Protein AF-A0A858QZI6-F1 (afdb_monomer)

Structure (mmCIF, N/CA/C/O backbone):
data_AF-A0A858QZI6-F1
#
_entry.id   AF-A0A858QZI6-F1
#
loop_
_atom_site.group_PDB
_atom_site.id
_atom_site.type_symbol
_atom_site.label_atom_id
_atom_site.label_alt_id
_atom_site.label_comp_id
_atom_site.label_asym_id
_atom_site.label_entity_id
_atom_site.label_seq_id
_atom_site.pdbx_PDB_ins_code
_atom_site.Cartn_x
_atom_site.Cartn_y
_atom_site.Cartn_z
_atom_site.occupancy
_atom_site.B_iso_or_equiv
_atom_site.auth_seq_id
_atom_site.auth_comp_id
_atom_site.auth_asym_id
_atom_site.auth_atom_id
_atom_site.pdbx_PDB_model_num
ATOM 1 N N . MET A 1 1 ? 22.609 -36.114 -2.341 1.00 61.09 1 MET A N 1
ATOM 2 C CA . MET A 1 1 ? 21.675 -35.575 -1.324 1.00 61.09 1 MET A CA 1
ATOM 3 C C . MET A 1 1 ? 21.878 -34.082 -1.026 1.00 61.09 1 MET A C 1
ATOM 5 O O . MET A 1 1 ? 20.886 -33.377 -0.942 1.00 61.09 1 MET A O 1
ATOM 9 N N . SER A 1 2 ? 23.111 -33.556 -0.961 1.00 64.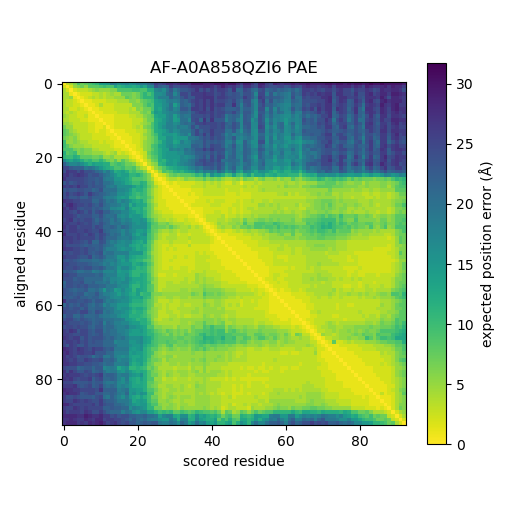69 2 SER A N 1
ATOM 10 C CA . SER A 1 2 ? 23.381 -32.126 -0.659 1.00 64.69 2 SER A CA 1
ATOM 11 C C . SER A 1 2 ? 22.771 -31.108 -1.652 1.00 64.69 2 SER A C 1
ATOM 13 O O . SER A 1 2 ? 22.274 -30.057 -1.260 1.00 64.69 2 SER A O 1
ATOM 15 N N . LYS A 1 3 ? 22.698 -31.451 -2.945 1.00 66.44 3 LYS A N 1
ATOM 16 C CA . LYS A 1 3 ? 22.135 -30.572 -3.989 1.00 66.44 3 LYS A CA 1
ATOM 17 C C . LYS A 1 3 ? 20.643 -30.254 -3.781 1.00 66.44 3 LYS A C 1
ATOM 19 O O . LYS A 1 3 ? 20.205 -29.177 -4.160 1.00 66.44 3 LYS A O 1
ATOM 24 N N . VAL A 1 4 ? 19.880 -31.160 -3.162 1.00 77.00 4 VAL A N 1
ATOM 25 C CA . VAL A 1 4 ? 18.445 -30.953 -2.880 1.00 77.00 4 VAL A CA 1
ATOM 26 C C . VAL A 1 4 ? 18.260 -29.949 -1.741 1.00 77.00 4 VAL A C 1
ATOM 28 O O . VAL A 1 4 ? 17.405 -29.076 -1.831 1.00 77.00 4 VAL A O 1
ATOM 31 N N . LEU A 1 5 ? 19.114 -30.006 -0.716 1.00 74.38 5 LEU A N 1
ATOM 32 C CA . LEU A 1 5 ? 19.064 -29.088 0.426 1.00 74.38 5 LEU A CA 1
ATOM 33 C C . LEU A 1 5 ? 19.367 -27.639 0.019 1.00 74.38 5 LEU A C 1
ATOM 35 O O . LEU A 1 5 ? 18.726 -26.720 0.520 1.00 74.38 5 LEU A O 1
ATOM 39 N N . LEU A 1 6 ? 20.278 -27.435 -0.939 1.00 80.62 6 LEU A N 1
ATOM 40 C CA . LEU A 1 6 ? 20.556 -26.107 -1.499 1.00 80.62 6 LEU A CA 1
ATOM 41 C C . LEU A 1 6 ? 19.339 -25.511 -2.216 1.00 80.62 6 LEU A C 1
ATOM 43 O O . LEU A 1 6 ? 19.029 -24.341 -2.020 1.00 80.62 6 LEU A O 1
ATOM 47 N N . TRP A 1 7 ? 18.616 -26.311 -3.002 1.00 81.81 7 TRP A N 1
ATOM 48 C CA . TRP A 1 7 ? 17.401 -25.842 -3.674 1.00 81.81 7 TRP A CA 1
ATOM 49 C C . TRP A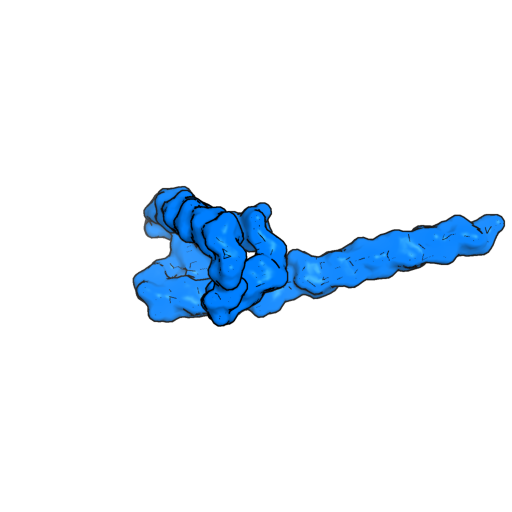 1 7 ? 16.281 -25.513 -2.690 1.00 81.81 7 TRP A C 1
ATOM 51 O O . TRP A 1 7 ? 15.619 -24.491 -2.847 1.00 81.81 7 TRP A O 1
ATOM 61 N N . VAL A 1 8 ? 16.110 -26.322 -1.643 1.00 81.56 8 VAL A N 1
ATOM 62 C CA . VAL A 1 8 ? 15.145 -26.041 -0.572 1.00 81.56 8 VAL A CA 1
ATOM 63 C C . VAL A 1 8 ? 15.496 -24.726 0.131 1.00 81.56 8 VAL A C 1
ATOM 65 O O . VAL A 1 8 ? 14.621 -23.885 0.300 1.00 81.56 8 VAL A O 1
ATOM 68 N N . ALA A 1 9 ? 16.769 -24.486 0.457 1.00 80.75 9 ALA A N 1
ATOM 69 C CA . ALA A 1 9 ? 17.202 -23.233 1.079 1.00 80.75 9 ALA A CA 1
ATOM 70 C C . ALA A 1 9 ? 16.961 -22.004 0.183 1.00 80.75 9 ALA A C 1
ATOM 72 O O . ALA A 1 9 ? 16.513 -20.972 0.675 1.00 80.75 9 ALA A O 1
ATOM 73 N N . VAL A 1 10 ? 17.194 -22.115 -1.129 1.00 86.62 10 VAL A N 1
ATOM 74 C CA . VAL A 1 10 ? 16.911 -21.033 -2.091 1.00 86.62 10 VAL A CA 1
ATOM 75 C C . VAL A 1 10 ? 15.411 -20.751 -2.179 1.00 86.62 10 VAL A C 1
ATOM 77 O O . VAL A 1 10 ? 15.004 -19.593 -2.122 1.00 86.62 10 VAL A O 1
ATOM 80 N N . VAL A 1 11 ? 14.579 -21.792 -2.266 1.00 81.94 11 VAL A N 1
ATOM 81 C CA . VAL A 1 11 ? 13.117 -21.645 -2.333 1.00 81.94 11 VAL A CA 1
ATOM 82 C C . VAL A 1 11 ? 12.571 -21.035 -1.042 1.00 81.94 11 VAL A C 1
ATOM 84 O O . VAL A 1 11 ? 11.816 -20.068 -1.096 1.00 81.94 11 VAL A O 1
ATOM 87 N N . PHE A 1 12 ? 12.992 -21.529 0.123 1.00 78.69 12 PHE A N 1
ATOM 88 C CA . PHE A 1 12 ? 12.581 -20.956 1.406 1.00 78.69 12 PHE A CA 1
ATOM 89 C C . PHE A 1 12 ? 13.119 -19.539 1.615 1.00 78.69 12 PHE A C 1
ATOM 91 O O . PHE A 1 12 ? 12.401 -18.705 2.156 1.00 78.69 12 PHE A O 1
ATOM 98 N N . GLY A 1 13 ? 14.332 -19.233 1.148 1.00 80.31 13 GLY A N 1
ATOM 99 C CA . GLY A 1 13 ? 14.884 -17.879 1.162 1.00 80.31 13 GLY A CA 1
ATOM 100 C C . GLY A 1 13 ? 14.078 -16.915 0.291 1.00 80.31 13 GLY A C 1
ATOM 101 O O . GLY A 1 13 ? 13.772 -15.808 0.725 1.00 80.31 13 GLY A O 1
ATOM 102 N N . ALA A 1 14 ? 13.654 -17.349 -0.896 1.00 73.12 14 ALA A N 1
ATOM 103 C CA . ALA A 1 14 ? 12.779 -16.566 -1.764 1.00 73.12 14 ALA A CA 1
ATOM 104 C C . ALA A 1 14 ? 11.396 -16.347 -1.128 1.00 73.12 14 ALA A C 1
ATOM 106 O O . ALA A 1 14 ? 10.920 -15.216 -1.077 1.00 73.12 14 ALA A O 1
ATOM 107 N N . ILE A 1 15 ? 10.784 -17.395 -0.564 1.00 72.62 15 ILE A N 1
ATOM 108 C CA . ILE A 1 15 ? 9.511 -17.286 0.166 1.00 72.62 15 ILE A CA 1
ATOM 109 C C . ILE A 1 15 ? 9.659 -16.358 1.376 1.00 72.62 15 ILE A C 1
ATOM 111 O O . ILE A 1 15 ? 8.759 -15.571 1.646 1.00 72.62 15 ILE A O 1
ATOM 115 N N . TYR A 1 16 ? 10.784 -16.409 2.092 1.00 73.12 16 TYR A N 1
ATOM 116 C CA . TYR A 1 16 ? 11.064 -15.531 3.225 1.00 73.12 16 TYR A CA 1
ATOM 117 C C . TYR A 1 16 ? 11.233 -14.073 2.793 1.00 73.12 16 TYR A C 1
ATOM 119 O O . TYR A 1 16 ? 10.654 -13.195 3.419 1.00 73.12 16 TYR A O 1
ATOM 127 N N . LEU A 1 17 ? 11.957 -13.799 1.704 1.00 68.94 17 LEU A N 1
ATOM 128 C CA . LEU A 1 17 ? 12.084 -12.446 1.156 1.00 68.94 17 LEU A CA 1
ATOM 129 C C . LEU A 1 17 ? 10.738 -11.888 0.700 1.00 68.94 17 LEU A C 1
ATOM 131 O O . LEU A 1 17 ? 10.462 -10.717 0.955 1.00 68.94 17 LEU A O 1
ATOM 135 N N . VAL A 1 18 ? 9.893 -12.725 0.092 1.00 63.91 18 VAL A N 1
ATOM 136 C CA . VAL A 1 18 ? 8.502 -12.371 -0.194 1.00 63.91 18 VAL A CA 1
ATOM 137 C C . VAL A 1 18 ? 7.779 -12.105 1.125 1.00 63.91 18 VAL A C 1
ATOM 139 O O . VAL A 1 18 ? 7.329 -11.001 1.345 1.00 63.91 18 VAL A O 1
ATOM 142 N N . ARG A 1 19 ? 7.752 -13.021 2.093 1.00 57.09 19 ARG A N 1
ATOM 143 C CA . ARG A 1 19 ? 7.075 -12.801 3.386 1.00 57.09 19 ARG A CA 1
ATOM 144 C C . ARG A 1 19 ? 7.533 -11.525 4.110 1.00 57.09 19 ARG A C 1
ATOM 146 O O . ARG A 1 19 ? 6.693 -10.762 4.564 1.00 57.09 19 ARG A O 1
ATOM 153 N N . VAL A 1 20 ? 8.830 -11.254 4.200 1.00 61.06 20 VAL A N 1
ATOM 154 C CA . VAL A 1 20 ? 9.360 -10.075 4.905 1.00 61.06 20 VAL A CA 1
ATOM 155 C C . VAL A 1 20 ? 9.036 -8.772 4.176 1.00 61.06 20 VAL A C 1
ATOM 157 O O . VAL A 1 20 ? 8.770 -7.774 4.838 1.00 61.06 20 VAL A O 1
ATOM 160 N N . ASN A 1 21 ? 9.029 -8.768 2.840 1.00 55.50 21 ASN A N 1
ATOM 161 C CA . ASN A 1 21 ? 8.687 -7.570 2.067 1.00 55.50 21 ASN A CA 1
ATOM 162 C C . ASN A 1 21 ? 7.190 -7.422 1.760 1.00 55.50 21 ASN A C 1
ATOM 164 O O . ASN A 1 21 ? 6.803 -6.335 1.368 1.00 55.50 21 ASN A O 1
ATOM 168 N N . TYR A 1 22 ? 6.388 -8.482 1.893 1.00 51.38 22 TYR A N 1
ATOM 169 C CA . TYR A 1 22 ? 5.007 -8.556 1.383 1.00 51.38 22 TYR A CA 1
ATOM 170 C C . TYR A 1 22 ? 3.972 -8.843 2.489 1.00 51.38 22 TYR A C 1
ATOM 172 O O . TYR A 1 22 ? 2.815 -8.484 2.346 1.00 51.38 22 TYR A O 1
ATOM 180 N N . PHE A 1 23 ? 4.351 -9.495 3.601 1.00 48.59 23 PHE A N 1
ATOM 181 C CA . PHE A 1 23 ? 3.469 -9.698 4.771 1.00 48.59 23 PHE A CA 1
ATOM 182 C C . PHE A 1 23 ? 3.745 -8.721 5.920 1.00 48.59 23 PHE A C 1
ATOM 184 O O . PHE A 1 23 ? 2.907 -8.568 6.802 1.00 48.59 23 PHE A O 1
ATOM 191 N N . GLY A 1 24 ? 4.901 -8.060 5.927 1.00 50.84 24 GLY A N 1
ATOM 192 C CA . GLY A 1 24 ? 5.177 -6.932 6.812 1.00 50.84 24 GLY A CA 1
ATOM 193 C C . GLY A 1 24 ? 4.941 -5.625 6.070 1.00 50.84 24 GLY A C 1
ATOM 194 O O . GLY A 1 24 ? 5.906 -4.888 5.872 1.00 50.84 24 GLY A O 1
ATOM 195 N N . SER A 1 25 ? 3.724 -5.377 5.571 1.00 53.22 25 SER A N 1
ATOM 196 C CA . SER A 1 25 ? 3.510 -4.218 4.703 1.00 53.22 25 SER A CA 1
ATOM 197 C C . SER A 1 25 ? 3.815 -2.929 5.474 1.00 53.22 25 SER A C 1
ATOM 199 O O . SER A 1 25 ? 3.141 -2.525 6.422 1.00 53.22 25 SER A O 1
ATOM 201 N N . LYS A 1 26 ? 4.908 -2.266 5.090 1.00 62.03 26 LYS A N 1
ATOM 202 C CA . LYS A 1 26 ? 5.278 -0.949 5.632 1.00 62.03 26 LYS A CA 1
ATOM 203 C C . LYS A 1 26 ? 4.369 0.161 5.092 1.00 62.03 26 LYS A C 1
ATOM 205 O O . LYS A 1 26 ? 4.605 1.330 5.382 1.00 62.03 26 LYS A O 1
ATOM 210 N N . THR A 1 27 ? 3.389 -0.203 4.268 1.00 68.75 27 THR A N 1
ATOM 211 C CA . THR A 1 27 ? 2.425 0.673 3.605 1.00 68.75 27 THR A CA 1
ATOM 212 C C . THR A 1 27 ? 1.053 0.660 4.269 1.00 68.75 27 THR A C 1
ATOM 214 O O . THR A 1 27 ? 0.325 1.626 4.074 1.00 68.75 27 THR A O 1
ATOM 217 N N . TYR A 1 28 ? 0.727 -0.335 5.107 1.00 75.75 28 TYR A N 1
ATOM 218 C CA . TYR A 1 28 ? -0.549 -0.385 5.831 1.00 75.75 28 TYR A CA 1
ATOM 219 C C . TYR A 1 28 ? -0.767 0.842 6.711 1.00 75.75 28 TYR A C 1
ATOM 221 O O . TYR A 1 28 ? -1.672 1.637 6.472 1.00 75.75 28 TYR A O 1
ATOM 229 N N . GLU A 1 29 ? 0.122 1.029 7.688 1.00 78.81 29 GLU A N 1
ATOM 230 C CA . GLU A 1 29 ? 0.065 2.123 8.656 1.00 78.81 29 GLU A CA 1
ATOM 231 C C . GLU A 1 29 ? 0.002 3.504 7.981 1.00 78.81 29 GLU A C 1
ATOM 233 O O . GLU A 1 29 ? -0.905 4.279 8.286 1.00 78.81 29 GLU A O 1
ATOM 238 N N . PRO A 1 30 ? 0.902 3.851 7.035 1.00 79.19 30 PRO A N 1
ATOM 239 C CA . PRO A 1 30 ? 0.859 5.172 6.420 1.00 79.19 30 PRO A CA 1
ATOM 240 C C . PRO A 1 30 ? -0.324 5.354 5.458 1.00 79.19 30 PRO A C 1
ATOM 242 O O . PRO A 1 30 ? -0.766 6.486 5.269 1.00 79.19 30 PRO A O 1
ATOM 245 N N . PHE A 1 31 ? -0.868 4.285 4.867 1.00 80.25 31 PHE A N 1
ATOM 246 C CA . PHE A 1 31 ? -2.088 4.372 4.061 1.00 80.25 31 PHE A CA 1
ATOM 247 C C . PHE A 1 31 ? -3.321 4.608 4.944 1.00 80.25 31 PHE A C 1
ATOM 249 O O . 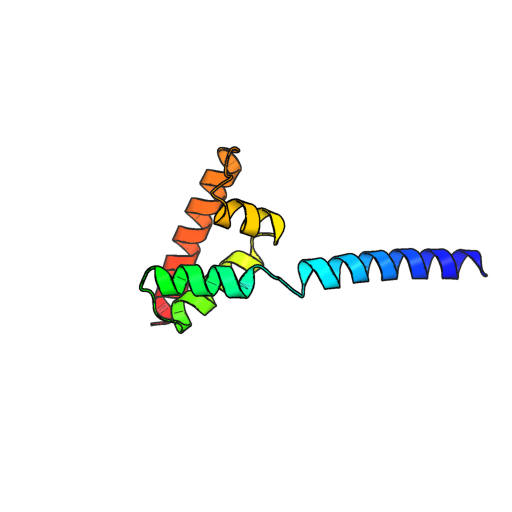PHE A 1 31 ? -4.121 5.502 4.662 1.00 80.25 31 PHE A O 1
ATOM 256 N N . LEU A 1 32 ? -3.426 3.879 6.059 1.00 83.69 32 LEU A N 1
ATOM 257 C CA . LEU A 1 32 ? -4.469 4.062 7.066 1.00 83.69 32 LEU A CA 1
ATOM 258 C C . LEU A 1 32 ? -4.433 5.481 7.644 1.00 83.69 32 LEU A C 1
ATOM 260 O O . LEU A 1 32 ? -5.456 6.164 7.659 1.00 83.69 32 LEU A O 1
ATOM 264 N N . GLN A 1 33 ? -3.252 5.968 8.034 1.00 81.88 33 GLN A N 1
ATOM 265 C CA . GLN A 1 33 ? -3.095 7.339 8.523 1.00 81.88 33 GLN A CA 1
ATOM 266 C C . GLN A 1 33 ? -3.429 8.388 7.457 1.00 81.88 33 GLN A C 1
ATOM 268 O O . GLN A 1 33 ? -4.056 9.394 7.783 1.00 81.88 33 GLN A O 1
ATOM 273 N N . GLY A 1 34 ? -3.082 8.154 6.187 1.00 82.00 34 GLY A N 1
ATOM 274 C CA . GLY A 1 34 ? -3.484 9.027 5.080 1.00 82.00 34 GLY A CA 1
ATOM 275 C C . GLY A 1 34 ? -5.005 9.091 4.901 1.00 82.00 34 GLY A C 1
ATOM 276 O O . GLY A 1 34 ? -5.566 10.169 4.708 1.00 82.00 34 GLY A O 1
ATOM 277 N N . CYS A 1 35 ? -5.689 7.955 5.041 1.00 83.19 35 CYS A N 1
ATOM 278 C CA . CYS A 1 35 ? -7.147 7.900 5.015 1.00 83.19 35 CYS A CA 1
ATOM 279 C C . CYS A 1 35 ? -7.773 8.627 6.218 1.00 83.19 35 CYS A C 1
ATOM 281 O O . CYS A 1 35 ? -8.697 9.422 6.037 1.00 83.19 35 CYS A O 1
ATOM 283 N N . ILE A 1 36 ? -7.252 8.438 7.433 1.00 84.62 36 ILE A N 1
ATOM 284 C CA . ILE A 1 36 ? -7.751 9.138 8.630 1.00 84.62 36 ILE A CA 1
ATOM 285 C C . ILE A 1 36 ? -7.534 10.652 8.493 1.00 84.62 36 ILE A C 1
ATOM 287 O O . ILE A 1 36 ? -8.439 11.437 8.773 1.00 84.62 36 ILE A O 1
ATOM 291 N N . ALA A 1 37 ? -6.376 11.074 7.975 1.00 80.81 37 ALA A N 1
ATOM 292 C CA . ALA A 1 37 ? -6.078 12.479 7.696 1.00 80.81 37 ALA A CA 1
ATOM 293 C C . ALA A 1 37 ? -7.029 13.104 6.657 1.00 80.81 37 ALA A C 1
ATOM 295 O O . ALA A 1 37 ? -7.227 14.318 6.666 1.00 80.81 37 ALA A O 1
ATOM 296 N N . SER A 1 38 ? -7.655 12.293 5.796 1.00 75.75 38 SER A N 1
ATOM 297 C CA . SER A 1 38 ? -8.684 12.746 4.849 1.00 75.75 38 SER A CA 1
ATOM 298 C C . SER A 1 38 ? -10.069 12.971 5.484 1.00 75.75 38 SER A C 1
ATOM 300 O O . SER A 1 38 ? -10.971 13.474 4.816 1.00 75.75 38 SER A O 1
ATOM 302 N N . GLY A 1 39 ? -10.237 12.649 6.774 1.00 75.69 39 GLY A N 1
ATOM 303 C CA . GLY A 1 39 ? -11.456 12.912 7.548 1.00 75.69 39 GLY A CA 1
ATOM 304 C C . GLY A 1 39 ? -12.437 11.739 7.649 1.00 75.69 39 GLY A C 1
ATOM 305 O O . GLY A 1 39 ? -13.581 11.944 8.051 1.00 75.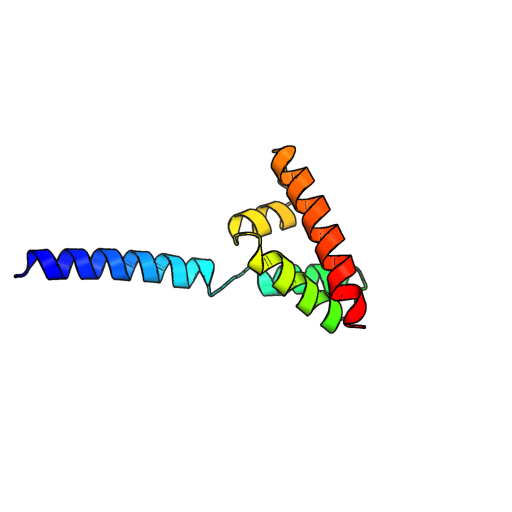69 39 GLY A O 1
ATOM 306 N N . ALA A 1 40 ? -12.026 10.522 7.286 1.00 80.88 40 ALA A N 1
ATOM 307 C CA . ALA A 1 40 ? -12.827 9.310 7.468 1.00 80.88 40 ALA A CA 1
ATOM 308 C C . ALA A 1 40 ? -12.611 8.672 8.859 1.00 80.88 40 ALA A C 1
ATOM 310 O O . ALA A 1 40 ? -11.602 8.913 9.520 1.00 80.88 40 ALA A O 1
ATOM 311 N N . THR A 1 41 ? -13.569 7.855 9.313 1.00 85.31 41 THR A N 1
ATOM 312 C CA . THR A 1 41 ? -13.466 7.116 10.584 1.00 85.31 41 THR A CA 1
ATOM 313 C C . THR A 1 41 ? -12.396 6.027 10.507 1.00 85.31 41 THR A C 1
ATOM 315 O O . THR A 1 41 ? -12.152 5.453 9.444 1.00 85.31 41 THR A O 1
ATOM 318 N N . GLU A 1 42 ? -11.780 5.698 11.645 1.00 83.19 42 GLU A N 1
ATOM 319 C CA . GLU A 1 42 ? -10.738 4.665 11.727 1.00 83.19 42 GLU A CA 1
ATOM 320 C C . GLU A 1 42 ? -11.230 3.307 11.203 1.00 83.19 42 GLU A C 1
ATOM 322 O O . GLU A 1 42 ? -10.547 2.686 10.394 1.00 83.19 42 GLU A O 1
ATOM 327 N N . ALA A 1 43 ? -12.454 2.896 11.555 1.00 83.88 43 ALA A N 1
ATOM 328 C CA . ALA A 1 43 ? -13.060 1.648 11.079 1.00 83.88 43 ALA A CA 1
ATOM 329 C C . ALA A 1 43 ? -13.221 1.607 9.548 1.00 83.88 43 ALA A C 1
ATOM 331 O O . ALA A 1 43 ? -12.925 0.600 8.900 1.00 83.88 43 ALA A O 1
ATOM 332 N N . ARG A 1 44 ? -13.628 2.729 8.945 1.00 83.44 44 ARG A N 1
ATOM 333 C CA . ARG A 1 44 ? -13.763 2.854 7.492 1.00 83.44 44 ARG A CA 1
ATOM 334 C C . ARG A 1 44 ? -12.405 2.836 6.797 1.00 83.44 44 ARG A C 1
ATOM 336 O O . ARG A 1 44 ? -12.269 2.222 5.739 1.00 83.44 44 ARG A O 1
ATOM 343 N N . CYS A 1 45 ? -11.406 3.480 7.392 1.00 86.50 45 CYS A N 1
ATOM 344 C CA . CYS A 1 45 ? -10.046 3.485 6.872 1.00 86.50 45 CYS A CA 1
ATOM 345 C C . CYS A 1 45 ? -9.357 2.131 7.008 1.00 86.50 45 CYS A C 1
ATOM 347 O O . CYS A 1 45 ? -8.682 1.728 6.067 1.00 86.50 45 CYS A O 1
ATOM 349 N N . ALA A 1 46 ? -9.572 1.400 8.101 1.00 86.81 46 ALA A N 1
ATOM 350 C CA . ALA A 1 46 ? -9.109 0.024 8.255 1.00 86.81 46 ALA A CA 1
ATOM 351 C C . ALA A 1 46 ? -9.695 -0.874 7.15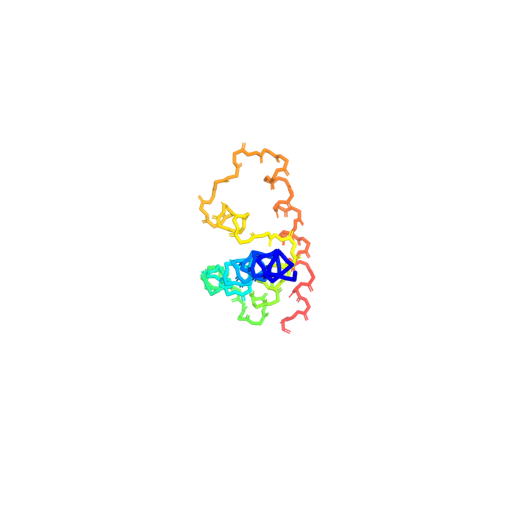7 1.00 86.81 46 ALA A C 1
ATOM 353 O O . ALA A 1 46 ? -8.941 -1.471 6.394 1.00 86.81 46 ALA A O 1
ATOM 354 N N . CYS A 1 47 ? -11.021 -0.843 6.968 1.00 88.56 47 CYS A N 1
ATOM 355 C CA . CYS A 1 47 ? -11.683 -1.598 5.901 1.00 88.56 47 CYS A CA 1
ATOM 356 C C . CYS A 1 47 ? -11.133 -1.250 4.507 1.00 88.56 47 CYS A C 1
ATOM 358 O O . CYS A 1 47 ? -10.857 -2.139 3.703 1.00 88.56 47 CYS A O 1
ATOM 360 N N . LEU A 1 48 ? -10.945 0.041 4.206 1.00 87.31 48 LEU A N 1
ATOM 361 C CA . LEU A 1 48 ? -10.415 0.464 2.909 1.00 87.31 48 LEU A CA 1
ATOM 362 C C . LEU A 1 48 ? -8.952 0.038 2.727 1.00 87.31 48 LEU A C 1
ATOM 364 O O . LEU A 1 48 ? -8.564 -0.368 1.632 1.00 87.31 48 LEU A O 1
ATOM 368 N N . THR A 1 49 ? -8.149 0.127 3.786 1.00 86.94 49 THR A N 1
ATOM 369 C CA . THR A 1 49 ? -6.737 -0.269 3.771 1.00 86.94 49 THR A CA 1
ATOM 370 C C . THR A 1 49 ? -6.611 -1.764 3.500 1.00 86.94 49 THR A C 1
ATOM 372 O O . THR A 1 49 ? -5.835 -2.143 2.622 1.00 86.94 49 THR A O 1
ATOM 375 N N . ASP A 1 50 ? -7.423 -2.589 4.165 1.00 87.31 50 ASP A N 1
ATOM 376 C CA . ASP A 1 50 ? -7.511 -4.030 3.915 1.00 87.31 50 ASP A CA 1
ATOM 377 C C . ASP A 1 50 ? -7.943 -4.303 2.464 1.00 87.31 50 ASP A C 1
ATOM 379 O O . ASP A 1 50 ? -7.271 -5.031 1.733 1.00 87.31 50 ASP A O 1
ATOM 383 N N . TYR A 1 51 ? -9.005 -3.638 1.995 1.00 87.25 51 TYR A N 1
ATOM 384 C CA . TYR A 1 51 ? -9.536 -3.805 0.637 1.00 87.25 51 TYR A CA 1
ATOM 385 C C . TYR A 1 51 ? -8.497 -3.514 -0.457 1.00 87.25 51 TYR A C 1
ATOM 387 O O . TYR A 1 51 ? -8.467 -4.187 -1.494 1.00 87.25 51 TYR A O 1
ATOM 395 N N . VAL A 1 52 ? -7.661 -2.496 -0.236 1.00 87.06 52 VAL A N 1
ATOM 396 C CA . VAL A 1 52 ? -6.585 -2.081 -1.143 1.00 87.06 52 VAL A CA 1
ATOM 397 C C . VAL A 1 52 ? -5.415 -3.063 -1.086 1.00 87.06 52 VAL A C 1
ATOM 399 O O . VAL A 1 52 ? -4.971 -3.505 -2.144 1.00 87.06 52 VAL A O 1
ATOM 402 N N . HIS A 1 53 ? -4.955 -3.466 0.102 1.00 85.12 53 HIS A N 1
ATOM 403 C CA . HIS A 1 53 ? -3.827 -4.402 0.247 1.00 85.12 53 HIS A CA 1
ATOM 404 C C . HIS A 1 53 ? -4.173 -5.843 -0.175 1.00 85.12 53 HIS A C 1
ATOM 406 O O . HIS A 1 53 ? -3.280 -6.625 -0.484 1.00 85.12 53 HIS A O 1
ATOM 412 N N . GLU A 1 54 ? -5.455 -6.204 -0.270 1.00 85.88 54 GLU A N 1
ATOM 413 C CA . GLU A 1 54 ? -5.885 -7.455 -0.914 1.00 85.88 54 GLU A CA 1
ATOM 414 C C . GLU A 1 54 ? -5.727 -7.447 -2.446 1.00 85.88 54 GLU A C 1
ATOM 416 O O . GLU A 1 54 ? -5.675 -8.508 -3.071 1.00 85.88 54 GLU A O 1
ATOM 421 N N . ARG A 1 55 ? -5.728 -6.264 -3.077 1.00 83.75 55 ARG A N 1
ATOM 422 C CA . ARG A 1 55 ? -5.844 -6.098 -4.543 1.00 83.75 55 ARG A CA 1
ATOM 423 C C . ARG A 1 55 ? -4.614 -5.488 -5.199 1.00 83.75 55 ARG A C 1
ATOM 425 O O . ARG A 1 55 ? -4.464 -5.601 -6.420 1.00 83.75 55 ARG A O 1
ATOM 432 N N . PHE A 1 56 ? -3.780 -4.829 -4.410 1.00 83.31 56 PHE A N 1
ATOM 433 C CA . PHE A 1 56 ? -2.549 -4.194 -4.840 1.00 83.31 56 PHE A CA 1
ATOM 434 C C . PHE A 1 56 ? -1.379 -4.740 -4.047 1.00 83.31 56 PHE A C 1
ATOM 436 O O . PHE A 1 56 ? -1.493 -4.995 -2.850 1.00 83.31 56 PHE A O 1
ATOM 443 N N . ASP A 1 57 ? -0.245 -4.881 -4.722 1.00 83.06 57 ASP A N 1
ATOM 444 C CA . ASP A 1 57 ? 1.007 -5.168 -4.041 1.00 83.06 57 ASP A CA 1
ATOM 445 C C . ASP A 1 57 ? 1.573 -3.918 -3.340 1.00 83.06 57 ASP A C 1
ATOM 447 O O . ASP A 1 57 ? 1.236 -2.780 -3.669 1.00 83.06 57 ASP A O 1
ATOM 451 N N . ASP A 1 58 ? 2.471 -4.102 -2.373 1.00 72.44 58 ASP A N 1
ATOM 452 C CA . ASP A 1 58 ? 3.071 -2.995 -1.610 1.00 72.44 58 ASP A CA 1
ATOM 453 C C . ASP A 1 58 ? 3.790 -1.955 -2.495 1.00 72.44 58 ASP A C 1
ATOM 455 O O . ASP A 1 58 ? 3.991 -0.802 -2.097 1.00 72.44 58 ASP A O 1
ATOM 459 N N . LEU A 1 59 ? 4.220 -2.341 -3.700 1.00 78.06 59 LEU A N 1
ATOM 460 C CA . LEU A 1 59 ? 4.918 -1.465 -4.636 1.00 78.06 59 LEU A CA 1
ATOM 461 C C . LEU A 1 59 ? 3.924 -0.606 -5.432 1.00 78.06 59 LEU A C 1
ATOM 463 O O . LEU A 1 59 ? 4.173 0.582 -5.640 1.00 78.06 59 LEU A O 1
ATOM 467 N N . GLU A 1 60 ? 2.786 -1.173 -5.816 1.00 81.25 60 GLU A N 1
ATOM 468 C CA . GLU A 1 60 ? 1.604 -0.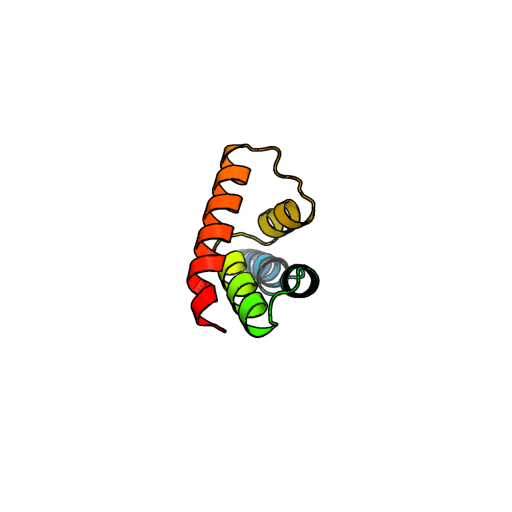506 -6.347 1.00 81.25 60 GLU A CA 1
ATOM 469 C C . GLU A 1 60 ? 1.020 0.438 -5.291 1.00 81.25 60 GLU A C 1
ATOM 471 O O . GLU A 1 60 ? 0.829 1.614 -5.589 1.00 81.25 60 GLU A O 1
ATOM 476 N N . VAL A 1 61 ? 0.840 -0.002 -4.041 1.00 82.25 61 VAL A N 1
ATOM 477 C CA . VAL A 1 61 ? 0.370 0.864 -2.943 1.00 82.25 61 VAL A CA 1
ATOM 478 C C . VAL A 1 61 ? 1.325 2.036 -2.728 1.00 82.25 61 VAL A C 1
ATOM 480 O O . VAL A 1 61 ? 0.895 3.184 -2.632 1.00 82.25 61 VAL A O 1
ATOM 483 N N . ARG A 1 62 ? 2.640 1.802 -2.761 1.00 80.94 62 ARG A N 1
ATOM 484 C CA . ARG A 1 62 ? 3.633 2.884 -2.684 1.00 80.94 62 ARG A CA 1
ATOM 485 C C . ARG A 1 62 ? 3.539 3.855 -3.862 1.00 80.94 62 ARG A C 1
ATOM 487 O O . ARG A 1 62 ? 3.703 5.059 -3.668 1.00 80.94 62 ARG A O 1
ATOM 494 N N . LYS A 1 63 ? 3.274 3.369 -5.078 1.00 82.25 63 LYS A N 1
ATOM 495 C CA . LYS A 1 63 ? 3.034 4.225 -6.253 1.00 82.25 63 LYS A CA 1
ATOM 496 C C . LYS A 1 63 ? 1.771 5.066 -6.086 1.00 82.25 63 LYS A C 1
ATOM 498 O O . LYS A 1 63 ? 1.808 6.256 -6.382 1.00 82.25 63 LYS A O 1
ATOM 503 N N . ILE A 1 64 ? 0.701 4.481 -5.547 1.00 82.94 64 ILE A N 1
ATOM 504 C CA . ILE A 1 64 ? -0.543 5.189 -5.218 1.00 82.94 64 ILE A CA 1
ATOM 505 C C . ILE A 1 64 ? -0.256 6.307 -4.207 1.00 82.94 64 ILE A C 1
ATOM 507 O O . ILE A 1 64 ? -0.584 7.462 -4.462 1.00 82.94 64 ILE A O 1
ATOM 511 N N . MET A 1 65 ? 0.441 5.994 -3.111 1.00 79.38 65 MET A N 1
ATOM 512 C CA . MET A 1 65 ? 0.794 6.960 -2.062 1.00 79.38 65 MET A CA 1
ATOM 513 C C . MET A 1 65 ? 1.717 8.088 -2.544 1.00 79.38 65 MET A C 1
ATOM 515 O O . MET A 1 65 ? 1.639 9.207 -2.052 1.00 79.38 65 MET A O 1
ATOM 519 N N . THR A 1 66 ? 2.615 7.803 -3.490 1.00 81.31 66 THR A N 1
ATOM 520 C CA . THR A 1 66 ? 3.540 8.799 -4.063 1.00 81.31 66 THR A CA 1
ATOM 521 C C . THR A 1 66 ? 2.956 9.533 -5.270 1.00 81.31 66 THR A C 1
ATOM 523 O O . THR A 1 66 ? 3.676 10.284 -5.924 1.00 81.31 66 THR A O 1
ATOM 526 N N . HIS A 1 67 ? 1.670 9.318 -5.582 1.00 75.19 67 HIS A N 1
ATOM 527 C CA . HIS A 1 67 ? 0.994 9.832 -6.779 1.00 75.19 67 HIS A CA 1
ATOM 528 C C . HIS A 1 67 ? 1.724 9.504 -8.094 1.00 75.19 67 HIS A C 1
ATOM 530 O O . HIS A 1 67 ? 1.553 10.177 -9.109 1.00 75.19 67 HIS A O 1
ATOM 536 N N . ASN A 1 68 ? 2.531 8.442 -8.100 1.00 76.56 68 ASN A N 1
ATOM 537 C CA . ASN A 1 68 ? 3.314 8.022 -9.251 1.00 76.56 68 ASN A CA 1
ATOM 538 C C . ASN A 1 68 ? 2.528 6.997 -10.081 1.00 76.56 68 ASN A C 1
ATOM 540 O O . ASN A 1 68 ? 2.838 5.804 -10.101 1.00 76.56 68 ASN A O 1
ATOM 544 N N . MET A 1 69 ? 1.469 7.483 -10.730 1.00 80.56 69 MET A N 1
ATOM 545 C CA . MET A 1 69 ? 0.544 6.714 -11.570 1.00 80.56 69 MET A CA 1
ATOM 546 C C . MET A 1 69 ? 0.699 7.118 -13.042 1.00 80.56 69 MET A C 1
ATOM 548 O O . MET A 1 69 ? -0.250 7.545 -13.687 1.00 80.56 69 MET A O 1
ATOM 552 N N . SER A 1 70 ? 1.925 7.035 -13.563 1.00 78.56 70 SER A N 1
ATOM 553 C CA . SER A 1 70 ? 2.248 7.416 -14.948 1.00 78.56 70 SER A CA 1
ATOM 554 C C . SER A 1 70 ? 1.646 6.491 -16.012 1.00 78.56 70 SER A C 1
ATOM 556 O O . SER A 1 70 ? 1.584 6.861 -17.180 1.00 78.56 70 SER A O 1
ATOM 558 N N . ASP A 1 71 ? 1.206 5.299 -15.614 1.00 85.25 71 ASP A N 1
ATOM 559 C CA . ASP A 1 71 ? 0.479 4.358 -16.460 1.00 85.25 71 ASP A CA 1
ATOM 560 C C . ASP A 1 71 ? -1.034 4.618 -16.339 1.00 85.25 71 ASP A C 1
ATOM 562 O O . ASP A 1 71 ? -1.611 4.484 -15.258 1.00 85.25 71 ASP A O 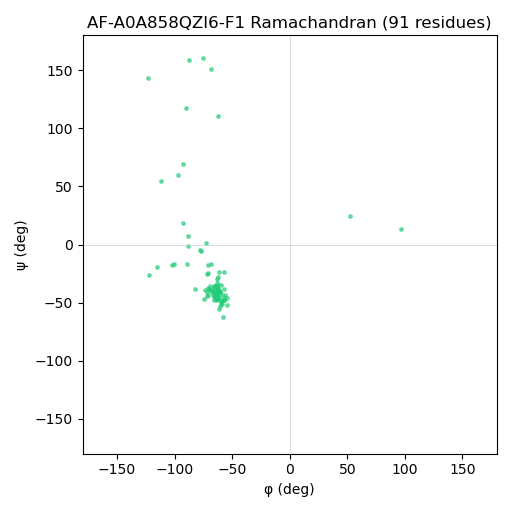1
ATOM 566 N N . GLU A 1 72 ? -1.682 4.993 -17.447 1.00 86.12 72 GLU A N 1
ATOM 567 C C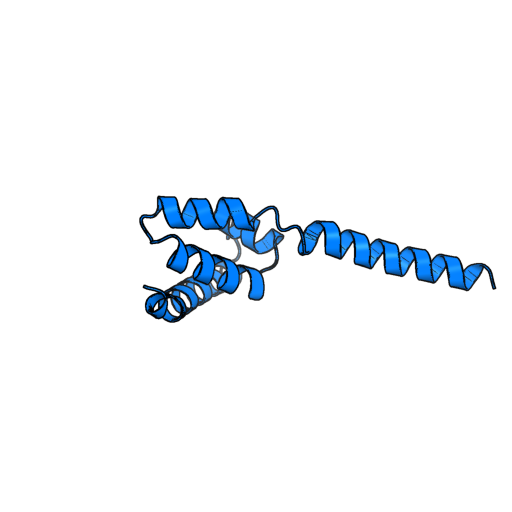A . GLU A 1 72 ? -3.118 5.311 -17.486 1.00 86.12 72 GLU A CA 1
ATOM 568 C C . GLU A 1 72 ? -4.009 4.114 -17.115 1.00 86.12 72 GLU A C 1
ATOM 570 O O . GLU A 1 72 ? -5.046 4.284 -16.468 1.00 86.12 72 GLU A O 1
ATOM 575 N N . ALA A 1 73 ? -3.612 2.890 -17.480 1.00 86.94 73 ALA A N 1
ATOM 576 C CA . ALA A 1 73 ? -4.363 1.689 -17.129 1.00 86.94 73 ALA A CA 1
ATOM 577 C C . ALA A 1 73 ? -4.251 1.401 -15.626 1.00 86.94 73 ALA A C 1
ATOM 579 O O . ALA A 1 73 ? -5.234 1.001 -14.993 1.00 86.94 73 ALA A O 1
ATOM 580 N N . PHE A 1 74 ? -3.077 1.653 -15.043 1.00 85.88 74 PHE A N 1
ATOM 581 C CA . PHE A 1 74 ? -2.877 1.582 -13.601 1.00 85.88 74 PHE A CA 1
ATOM 582 C C . PHE A 1 74 ? -3.686 2.655 -12.865 1.00 85.88 74 PHE A C 1
ATOM 584 O O . PHE A 1 74 ? -4.416 2.317 -11.936 1.00 85.88 74 PHE A O 1
ATOM 591 N N . ALA A 1 75 ? -3.646 3.914 -13.310 1.00 86.06 75 ALA A N 1
ATOM 592 C CA . ALA A 1 75 ? -4.435 4.999 -12.723 1.00 86.06 75 ALA A CA 1
ATOM 593 C C . ALA A 1 75 ? -5.941 4.675 -12.736 1.00 86.06 75 ALA A C 1
ATOM 595 O O . ALA A 1 75 ? -6.605 4.724 -11.699 1.00 86.06 75 ALA A O 1
ATOM 596 N N . ALA A 1 76 ? -6.462 4.212 -13.877 1.00 89.00 76 ALA A N 1
ATOM 597 C CA . ALA A 1 76 ? -7.857 3.802 -13.997 1.00 89.00 76 ALA A CA 1
ATOM 598 C C . ALA A 1 76 ? -8.206 2.602 -13.094 1.00 89.00 76 ALA A C 1
ATOM 600 O O . ALA A 1 76 ? -9.306 2.540 -12.539 1.00 89.00 76 ALA A O 1
ATOM 601 N N . LYS A 1 77 ? -7.290 1.635 -12.922 1.00 88.44 77 LYS A N 1
ATOM 602 C CA . LYS A 1 77 ? -7.460 0.508 -11.984 1.00 88.44 77 LYS A CA 1
ATOM 603 C C . LYS A 1 77 ? -7.540 1.010 -10.541 1.00 88.44 77 LYS A C 1
ATOM 605 O O . LYS A 1 77 ? -8.413 0.557 -9.798 1.00 88.44 77 LYS A O 1
ATOM 610 N N . VAL A 1 78 ? -6.661 1.932 -10.154 1.00 88.25 78 VAL A N 1
ATOM 611 C CA . VAL A 1 78 ? -6.621 2.526 -8.811 1.00 88.25 78 VAL A CA 1
ATOM 612 C C . VAL A 1 78 ? -7.924 3.249 -8.512 1.00 88.25 78 VAL A C 1
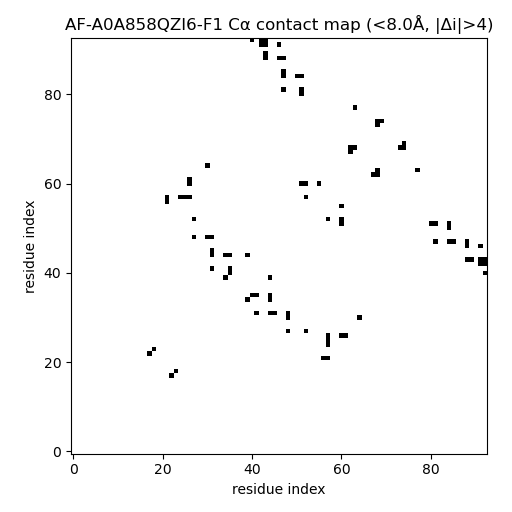ATOM 614 O O . VAL A 1 78 ? -8.578 2.916 -7.526 1.00 88.25 78 VAL A O 1
ATOM 617 N N . GLU A 1 79 ? -8.361 4.151 -9.389 1.00 88.38 79 GLU A N 1
ATOM 618 C CA . GLU A 1 79 ? -9.606 4.903 -9.201 1.00 88.38 79 GLU A CA 1
ATOM 619 C C . GLU A 1 79 ? -10.818 3.982 -9.046 1.00 88.38 79 GLU A C 1
ATOM 621 O O . GLU A 1 79 ? -11.592 4.124 -8.097 1.00 88.38 79 GLU A O 1
ATOM 626 N N . ARG A 1 80 ? -10.959 2.978 -9.924 1.00 88.56 80 ARG A N 1
ATOM 627 C CA . ARG A 1 80 ? -12.052 1.996 -9.828 1.00 88.56 80 ARG A CA 1
ATOM 628 C C . ARG A 1 80 ? -12.004 1.215 -8.522 1.00 88.56 80 ARG A C 1
ATOM 630 O O . ARG A 1 80 ? -13.047 0.972 -7.923 1.00 88.56 80 ARG A O 1
ATOM 637 N N . THR A 1 81 ? -10.811 0.821 -8.084 1.00 88.38 81 THR A N 1
ATOM 638 C CA . THR A 1 81 ? -10.649 0.017 -6.869 1.00 88.38 81 THR A CA 1
ATOM 639 C C . THR A 1 81 ? -10.915 0.840 -5.614 1.00 88.38 81 THR A C 1
ATOM 641 O O . THR A 1 81 ? -11.607 0.357 -4.725 1.00 88.38 81 THR A O 1
ATOM 644 N N . ILE A 1 82 ? -10.451 2.091 -5.551 1.00 86.56 82 ILE A N 1
ATOM 645 C CA . ILE A 1 82 ? -10.736 2.991 -4.426 1.00 86.56 82 ILE A CA 1
ATOM 646 C C . ILE A 1 82 ? -12.220 3.356 -4.392 1.00 86.56 82 ILE A C 1
ATOM 648 O O . ILE A 1 82 ? -12.818 3.338 -3.319 1.00 86.56 82 ILE A O 1
ATOM 652 N N . ALA A 1 83 ? -12.853 3.618 -5.538 1.00 87.50 83 ALA A N 1
ATOM 653 C CA . ALA A 1 83 ? -14.290 3.872 -5.595 1.00 87.50 83 ALA A CA 1
ATOM 654 C C . ALA A 1 83 ? -15.100 2.651 -5.120 1.00 87.50 83 ALA A C 1
ATOM 656 O O . ALA A 1 83 ? -15.983 2.787 -4.272 1.00 87.50 83 ALA A O 1
ATOM 657 N N . ALA A 1 84 ? -14.760 1.451 -5.603 1.00 89.38 84 ALA A N 1
ATOM 658 C CA . ALA A 1 84 ? -15.397 0.206 -5.177 1.00 89.38 84 ALA A CA 1
ATOM 659 C C . ALA A 1 84 ? -15.161 -0.092 -3.688 1.00 89.38 84 ALA A C 1
ATOM 661 O O . ALA A 1 84 ? -16.105 -0.439 -2.983 1.00 89.38 84 ALA A O 1
ATOM 662 N N . GLY A 1 85 ? -13.935 0.099 -3.194 1.00 85.50 85 GLY A N 1
ATOM 663 C CA . GLY A 1 85 ? -13.578 -0.088 -1.787 1.00 85.50 85 GLY A CA 1
ATOM 664 C C . GLY A 1 85 ? -14.290 0.906 -0.877 1.00 85.50 85 GLY A C 1
ATOM 665 O O . GLY A 1 85 ? -14.821 0.531 0.160 1.00 85.50 85 GLY A O 1
ATOM 666 N N . THR A 1 86 ? -14.410 2.164 -1.303 1.00 84.50 86 THR A N 1
ATOM 667 C CA . THR A 1 86 ? -15.132 3.196 -0.548 1.00 84.50 86 THR A CA 1
ATOM 668 C C . THR A 1 86 ? -16.624 2.885 -0.457 1.00 84.50 86 THR A C 1
ATOM 670 O O . THR A 1 86 ? -17.232 3.144 0.578 1.00 84.50 86 THR A O 1
ATOM 673 N N . LEU A 1 87 ? -17.218 2.317 -1.512 1.00 86.31 87 LEU A N 1
ATOM 674 C CA . LEU A 1 87 ? -18.606 1.847 -1.503 1.00 86.31 87 LEU A CA 1
ATOM 675 C C . LEU A 1 87 ? -18.781 0.597 -0.634 1.00 86.31 87 LEU A C 1
ATOM 677 O O . LEU A 1 87 ? -19.731 0.537 0.142 1.00 86.31 87 LEU A O 1
ATOM 681 N N . ALA A 1 88 ? -17.861 -0.366 -0.725 1.00 85.38 88 ALA A N 1
ATOM 682 C CA . ALA A 1 88 ? -17.885 -1.589 0.077 1.00 85.38 88 ALA A CA 1
ATOM 683 C C . ALA A 1 88 ? -17.730 -1.294 1.578 1.00 85.38 88 ALA A C 1
ATOM 685 O O . ALA A 1 88 ? -18.461 -1.839 2.400 1.00 85.38 88 ALA A O 1
ATOM 686 N N . CYS A 1 89 ? -16.837 -0.367 1.925 1.00 84.12 89 CYS A N 1
ATOM 687 C CA . CYS A 1 89 ? -16.543 0.035 3.297 1.00 84.12 89 CYS A CA 1
ATOM 688 C C . CYS A 1 89 ? -17.439 1.164 3.821 1.00 84.12 89 CYS A C 1
ATOM 690 O O . CYS A 1 89 ? -17.315 1.547 4.980 1.00 84.12 89 CYS A O 1
ATOM 692 N N . LYS A 1 90 ? -18.372 1.689 3.013 1.00 73.62 90 LYS A N 1
ATOM 693 C CA . LYS A 1 90 ? -19.399 2.635 3.484 1.00 73.62 90 LYS A CA 1
ATOM 694 C C . LYS A 1 90 ? -20.315 1.997 4.534 1.00 73.62 90 LYS A C 1
ATOM 696 O O . LYS A 1 90 ? -20.842 2.687 5.389 1.00 73.62 90 LYS A O 1
ATOM 701 N N . ALA A 1 91 ? -20.482 0.676 4.480 1.00 60.59 91 ALA A N 1
ATOM 702 C CA . ALA A 1 91 ? -21.259 -0.080 5.457 1.00 60.59 91 ALA A CA 1
ATOM 703 C C . ALA A 1 91 ? -20.529 -0.305 6.798 1.00 60.59 91 ALA A C 1
ATOM 705 O O . ALA A 1 91 ? -21.131 -0.862 7.708 1.00 60.59 91 ALA A O 1
ATOM 706 N N . ALA A 1 92 ? -19.256 0.097 6.914 1.00 57.12 92 ALA A N 1
ATOM 707 C CA . ALA A 1 92 ? -18.455 -0.016 8.136 1.00 57.12 92 ALA A CA 1
ATOM 708 C C . ALA A 1 92 ? -18.509 1.255 9.021 1.00 57.12 92 ALA A C 1
ATOM 710 O O . ALA A 1 92 ? -17.611 1.454 9.839 1.00 57.12 92 ALA A O 1
ATOM 711 N N . GLU A 1 93 ? -19.514 2.123 8.814 1.00 46.88 93 GLU A N 1
ATOM 712 C CA . GLU A 1 93 ? -19.831 3.286 9.672 1.00 46.88 93 GLU A CA 1
ATOM 713 C C . GLU A 1 93 ? -20.372 2.881 11.050 1.00 46.88 93 GLU A C 1
ATOM 715 O O . GLU A 1 93 ? -21.240 1.980 11.116 1.00 46.88 93 GLU A O 1
#

Radius of gyration: 17.16 Å; Cα contacts (8 Å, |Δi|>4): 51; chains: 1; bounding box: 45×48×29 Å

Nearest PDB structures (foldseek):
  4mx2-assembly1_E  TM=5.019E-01  e=4.302E+00  Leishmania donovani
  6rxb-assembly2_C  TM=4.465E-01  e=5.855E+00  Acinetobacter baumannii AYE
  1qvx-assembly1_A  TM=2.235E-01  e=8.476E+00  Gallus gallus

Sequence (93 aa):
MSKVLLWVAVVFGAIYLVRVNYFGSKTYEPFLQGCIASGATEARCACLTDYVHERFDDLEVRKIMTHNMSDEAFAAKVERTIAAGTLACKAAE

Foldseek 3Di:
DVVVVVVVCVVVVVVVVCCVPFVVQPLLVVQLVVVVVVPDDSQLSNQLSVQDSVPDTSVLSVCVVVVVPPDPVSVVVVVVSSVVSSVVSVVRD

Secondary structure (DSSP, 8-state):
-HHHHHHHHHHHHHHHHHHHHHTS-TTHHHHHHHHHHTT--HHHHHHHHHHHHTTS-HHHHHHHHTT---SHHHHHHHHHHHHHHHHHGGGG-

pLDDT: mean 78.21, std 10.47, range [46.88, 89.38]

Mean predicted aligned error: 10.95 Å

Solvent-accessible surface area (backbone atoms only — not comparable to full-atom values): 5201 Å² total; per-residue (Å²): 118,71,71,57,56,55,52,51,52,52,51,52,48,51,51,46,54,45,43,60,64,65,71,54,52,84,54,52,65,61,48,29,50,52,38,39,75,72,72,49,54,66,63,31,21,50,47,34,44,52,53,44,59,77,75,38,53,70,67,54,48,49,26,60,76,67,69,59,55,88,46,68,70,56,39,55,49,50,52,54,48,52,53,51,28,54,60,65,25,57,76,49,115